Protein AF-A0A1I7YFV8-F1 (afdb_monomer)

Solvent-accessible surface area (backbone atoms only — not comparable to full-atom values): 10868 Å² total; per-residue (Å²): 108,71,61,32,74,76,66,73,55,54,97,61,72,88,63,82,57,65,67,58,45,50,52,50,67,62,47,36,78,40,77,68,45,30,48,67,67,47,58,95,53,57,71,41,56,59,54,43,49,50,58,58,71,70,54,54,98,88,52,82,76,66,57,69,59,47,52,51,36,52,56,46,33,32,61,77,70,69,54,72,88,66,78,46,76,71,54,49,53,51,52,54,50,52,52,51,56,52,51,54,51,52,49,54,53,52,53,51,51,55,49,54,57,54,56,62,61,57,54,63,62,52,54,63,51,56,66,56,65,76,73,74,82,77,89,82,88,86,84,87,88,87,82,88,77,90,89,79,86,86,80,91,81,92,81,89,81,83,86,88,80,89,82,84,82,87,131

Mean predicted aligned error: 16.97 Å

Organism: NCBI:txid37863

pLDDT: mean 74.41, std 25.73, range [24.92, 97.88]

Structure (mmCIF, N/CA/C/O backbone):
data_AF-A0A1I7YFV8-F1
#
_entry.id   AF-A0A1I7YFV8-F1
#
loop_
_atom_site.group_PDB
_atom_site.id
_atom_site.type_symbol
_atom_site.label_atom_id
_atom_site.label_alt_id
_atom_site.label_comp_id
_atom_site.label_asym_id
_atom_site.label_entity_id
_atom_site.label_seq_id
_atom_site.pdbx_PDB_ins_code
_atom_site.Cartn_x
_atom_site.Cartn_y
_atom_site.Cartn_z
_atom_site.occupancy
_atom_site.B_iso_or_equiv
_atom_site.auth_seq_id
_atom_site.auth_comp_id
_atom_site.auth_asym_id
_atom_site.auth_atom_id
_atom_site.pdbx_PDB_model_num
ATOM 1 N N . MET A 1 1 ? 0.049 3.116 -6.870 1.00 87.75 1 MET A N 1
ATOM 2 C CA . MET A 1 1 ? -1.096 3.409 -5.991 1.00 87.75 1 MET A CA 1
ATOM 3 C C . MET A 1 1 ? -1.128 2.472 -4.791 1.00 87.75 1 MET A C 1
ATOM 5 O O . MET A 1 1 ? -0.857 2.956 -3.710 1.00 87.75 1 MET A O 1
ATOM 9 N N . GLN A 1 2 ? -1.327 1.156 -4.949 1.00 94.12 2 GLN A N 1
ATOM 10 C CA . GLN A 1 2 ? -1.486 0.239 -3.802 1.00 94.12 2 GLN A CA 1
ATOM 11 C C . GLN A 1 2 ? -0.386 0.343 -2.726 1.00 94.12 2 GLN A C 1
ATOM 13 O O . GLN A 1 2 ? -0.684 0.438 -1.542 1.00 94.12 2 GLN A O 1
ATOM 18 N N . VAL A 1 3 ? 0.885 0.389 -3.138 1.00 94.81 3 VAL A N 1
ATOM 19 C CA . VAL A 1 3 ? 2.023 0.572 -2.216 1.00 94.81 3 VAL A CA 1
ATOM 20 C C . VAL A 1 3 ? 1.920 1.879 -1.425 1.00 94.81 3 VAL A C 1
ATOM 22 O O . VAL A 1 3 ? 2.228 1.906 -0.241 1.00 94.81 3 VAL A O 1
ATOM 25 N N . GLU A 1 4 ? 1.458 2.957 -2.057 1.00 95.25 4 GLU A N 1
ATOM 26 C CA . GLU A 1 4 ? 1.279 4.255 -1.404 1.00 95.25 4 GLU A CA 1
ATOM 27 C C . GLU A 1 4 ? 0.119 4.236 -0.409 1.00 95.25 4 GLU A C 1
ATOM 29 O O . GLU A 1 4 ? 0.247 4.821 0.655 1.00 95.25 4 GLU A O 1
ATOM 34 N N . CYS A 1 5 ? -0.968 3.517 -0.696 1.00 92.69 5 CYS A N 1
ATOM 35 C CA . CYS A 1 5 ? -2.062 3.338 0.261 1.00 92.69 5 CYS A CA 1
ATOM 36 C C . CYS A 1 5 ? -1.597 2.583 1.516 1.00 92.69 5 CYS A C 1
ATOM 38 O O . CYS A 1 5 ? -1.955 2.958 2.624 1.00 92.69 5 CYS A O 1
ATOM 40 N N . THR A 1 6 ? -0.769 1.544 1.359 1.00 92.69 6 THR A N 1
ATOM 41 C CA . THR A 1 6 ? -0.277 0.743 2.493 1.00 92.69 6 THR A CA 1
ATOM 42 C C . THR A 1 6 ? 0.848 1.437 3.272 1.00 92.69 6 THR A C 1
ATOM 44 O O . THR A 1 6 ? 0.893 1.353 4.494 1.00 92.69 6 THR A O 1
ATOM 47 N N . LYS A 1 7 ? 1.778 2.112 2.583 1.00 91.12 7 LYS A N 1
ATOM 48 C CA . LYS A 1 7 ? 2.991 2.703 3.183 1.00 91.12 7 LYS A CA 1
ATOM 49 C C . LYS A 1 7 ? 2.888 4.214 3.436 1.00 91.12 7 LYS A C 1
ATOM 51 O O . LYS A 1 7 ? 3.736 4.790 4.113 1.00 91.12 7 LYS A O 1
ATOM 56 N N . GLY A 1 8 ? 1.903 4.882 2.845 1.00 92.88 8 GLY A N 1
ATOM 57 C CA . GLY A 1 8 ? 1.684 6.330 2.918 1.00 92.88 8 GLY A CA 1
ATOM 58 C C . GLY A 1 8 ? 2.525 7.173 1.948 1.00 92.88 8 GLY A C 1
ATOM 59 O O . GLY A 1 8 ? 2.253 8.360 1.777 1.00 92.88 8 GLY A O 1
ATOM 60 N N . SER A 1 9 ? 3.554 6.610 1.303 1.00 92.88 9 SER A N 1
ATOM 61 C CA . SER A 1 9 ? 4.381 7.345 0.334 1.00 92.88 9 SER A CA 1
ATOM 62 C C . SER A 1 9 ? 5.135 6.433 -0.637 1.00 92.88 9 SER A C 1
ATOM 64 O O . SER A 1 9 ? 5.362 5.252 -0.367 1.00 92.88 9 SER A O 1
ATOM 66 N N . LEU A 1 10 ? 5.548 7.003 -1.774 1.00 93.56 10 LEU A N 1
ATOM 67 C CA . LEU A 1 10 ? 6.473 6.381 -2.724 1.00 93.56 10 LEU A CA 1
ATOM 68 C C . LEU A 1 10 ? 7.880 6.990 -2.601 1.00 93.56 10 LEU A C 1
ATOM 70 O O . LEU A 1 10 ? 7.994 8.175 -2.284 1.00 93.56 10 LEU A O 1
ATOM 74 N N . PRO A 1 11 ? 8.950 6.241 -2.941 1.00 92.00 11 PRO A N 1
ATOM 75 C CA . PRO A 1 11 ? 10.329 6.736 -2.848 1.00 92.00 11 PRO A CA 1
ATOM 76 C C . PRO A 1 11 ? 10.605 8.025 -3.639 1.00 92.00 11 PRO A C 1
ATOM 78 O O . PRO A 1 11 ? 11.451 8.819 -3.252 1.00 92.00 11 PRO A O 1
ATOM 81 N N . TRP A 1 12 ? 9.875 8.252 -4.732 1.00 94.31 12 TRP A N 1
ATOM 82 C CA . TRP A 1 12 ? 10.012 9.427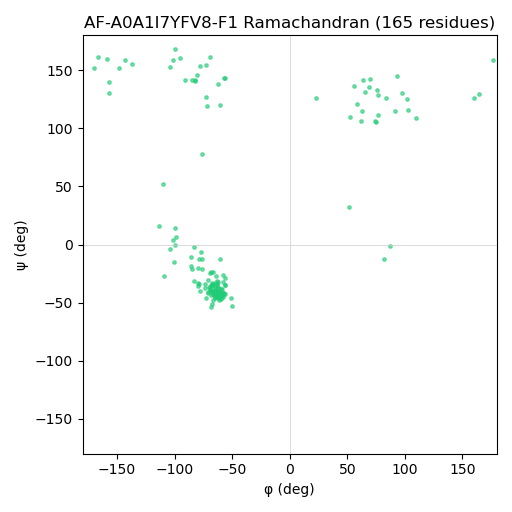 -5.599 1.00 94.31 12 TRP A CA 1
ATOM 83 C C . TRP A 1 12 ? 8.960 10.519 -5.334 1.00 94.31 12 TRP A C 1
ATOM 85 O O . TRP A 1 12 ? 8.799 11.413 -6.158 1.00 94.31 12 TRP A O 1
ATOM 95 N N . ARG A 1 13 ? 8.221 10.472 -4.212 1.00 93.44 13 ARG A N 1
ATOM 96 C CA . ARG A 1 13 ? 7.120 11.415 -3.915 1.00 93.44 13 ARG A CA 1
ATOM 97 C C . ARG A 1 13 ? 7.543 12.890 -3.940 1.00 93.44 13 ARG A C 1
ATOM 99 O O . ARG A 1 13 ? 6.755 13.732 -4.353 1.00 93.44 13 ARG A O 1
ATOM 106 N N . ASN A 1 14 ? 8.769 13.188 -3.513 1.00 93.00 14 ASN A N 1
ATOM 107 C CA . ASN A 1 14 ? 9.275 14.560 -3.382 1.00 93.00 14 ASN A CA 1
ATOM 108 C C . ASN A 1 14 ? 10.195 14.990 -4.538 1.00 93.00 14 ASN A C 1
ATOM 110 O O . ASN A 1 14 ? 10.755 16.085 -4.494 1.00 93.00 14 ASN A O 1
ATOM 114 N N . LEU A 1 15 ? 10.378 14.146 -5.557 1.00 93.44 15 LEU A N 1
ATOM 115 C CA . LEU A 1 15 ? 11.219 14.468 -6.707 1.00 93.44 15 LEU A C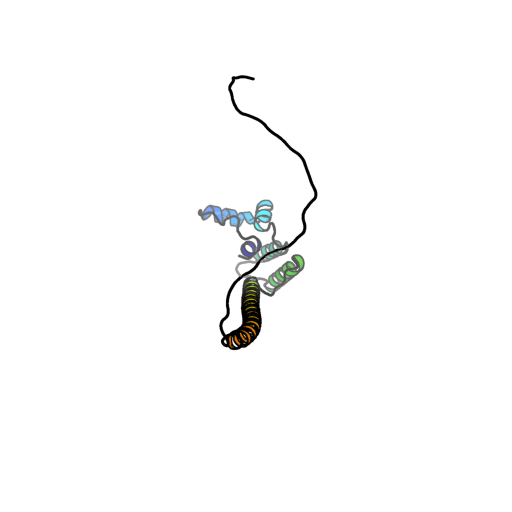A 1
ATOM 116 C C . LEU A 1 15 ? 10.433 15.258 -7.753 1.00 93.44 15 LEU A C 1
ATOM 118 O O . LEU A 1 15 ? 9.259 14.986 -8.001 1.00 93.44 15 LEU A O 1
ATOM 122 N N . LYS A 1 16 ? 11.101 16.234 -8.373 1.00 95.00 16 LYS A N 1
ATOM 123 C CA . LYS A 1 16 ? 10.544 17.054 -9.462 1.00 95.00 16 LYS A CA 1
ATOM 124 C C . LYS A 1 16 ? 11.169 16.740 -10.820 1.00 95.00 16 LYS A C 1
ATOM 126 O O . LYS A 1 16 ? 10.511 16.943 -11.835 1.00 95.00 16 LYS A O 1
ATOM 131 N N . ASP A 1 17 ? 12.410 16.251 -10.840 1.00 96.94 17 ASP A N 1
ATOM 132 C CA . ASP A 1 17 ? 13.092 15.858 -12.073 1.00 96.94 17 ASP A CA 1
ATOM 133 C C . ASP A 1 17 ? 12.497 14.558 -12.636 1.00 96.94 17 ASP A C 1
ATOM 135 O O . ASP A 1 17 ? 12.521 13.507 -11.991 1.00 96.94 17 ASP A O 1
ATOM 139 N N . MET A 1 18 ? 11.965 14.628 -13.857 1.00 95.88 18 MET A N 1
ATOM 140 C CA . MET A 1 18 ? 11.334 13.491 -14.527 1.00 95.88 18 MET A CA 1
ATOM 141 C C . MET A 1 18 ? 12.336 12.396 -14.886 1.00 95.88 18 MET A C 1
ATOM 143 O O . MET A 1 18 ? 11.990 11.213 -14.807 1.00 95.88 18 MET A O 1
ATOM 147 N N . ASP A 1 19 ? 13.575 12.761 -15.219 1.00 96.50 19 ASP A N 1
ATOM 148 C CA . ASP A 1 19 ? 14.596 11.784 -15.588 1.00 96.50 19 ASP A CA 1
ATOM 149 C C . ASP A 1 19 ? 15.039 10.976 -14.367 1.00 96.50 19 ASP A C 1
ATOM 151 O O . ASP A 1 19 ? 15.168 9.749 -14.431 1.00 96.50 19 ASP A O 1
ATOM 155 N N . GLU A 1 20 ? 15.211 11.636 -13.221 1.00 95.44 20 GLU A N 1
ATOM 156 C CA . GLU A 1 20 ? 15.487 10.966 -11.952 1.00 95.44 20 GLU A CA 1
ATOM 157 C C . GLU A 1 20 ? 14.346 10.041 -11.521 1.00 95.44 20 GLU A C 1
ATOM 159 O O . GLU A 1 20 ? 14.591 8.875 -11.192 1.00 95.44 20 GLU A O 1
ATOM 164 N N . ILE A 1 21 ? 13.095 10.503 -11.612 1.00 95.94 21 ILE A N 1
ATOM 165 C CA . ILE A 1 21 ? 11.917 9.671 -11.330 1.00 95.94 21 ILE A CA 1
ATOM 166 C C . ILE A 1 21 ? 11.904 8.438 -12.244 1.00 95.94 21 ILE A C 1
ATOM 168 O O . ILE A 1 21 ? 11.644 7.323 -11.781 1.00 95.94 21 ILE A O 1
ATOM 172 N N . GLY A 1 22 ? 12.206 8.611 -13.534 1.00 95.62 22 GLY A N 1
ATOM 173 C CA . GLY A 1 22 ? 12.305 7.522 -14.504 1.00 95.62 22 GLY A CA 1
ATOM 174 C C . GLY A 1 22 ? 13.375 6.494 -14.127 1.00 95.62 22 GLY A C 1
ATOM 175 O O . GLY A 1 22 ? 13.097 5.289 -14.107 1.00 95.62 22 GLY A O 1
ATOM 176 N N . ARG A 1 23 ? 14.576 6.955 -13.751 1.00 94.88 23 ARG A N 1
ATOM 177 C CA . ARG A 1 23 ? 15.668 6.089 -13.273 1.00 94.88 23 ARG A CA 1
ATOM 178 C C . ARG A 1 23 ? 15.270 5.321 -12.014 1.00 94.88 23 ARG A C 1
ATOM 180 O O . ARG A 1 23 ? 15.457 4.106 -11.963 1.00 94.88 23 ARG A O 1
ATOM 187 N N . MET A 1 24 ? 14.662 5.983 -11.029 1.00 94.19 24 MET A N 1
ATOM 188 C CA . MET A 1 24 ? 14.207 5.324 -9.800 1.00 94.19 24 MET A CA 1
ATOM 189 C C . MET A 1 24 ? 13.127 4.270 -10.064 1.00 94.19 24 MET A C 1
ATOM 191 O O . MET A 1 24 ? 13.208 3.162 -9.535 1.00 94.19 24 MET A O 1
ATOM 195 N N . LYS A 1 25 ? 12.143 4.575 -10.919 1.00 94.38 25 LYS A N 1
ATOM 196 C CA . LYS A 1 25 ? 11.088 3.626 -11.313 1.00 94.38 25 LYS A CA 1
ATOM 197 C C . LYS A 1 25 ? 11.632 2.412 -12.066 1.00 94.38 25 LYS A C 1
ATOM 199 O O . LYS A 1 25 ? 11.057 1.332 -11.967 1.00 94.38 25 LYS A O 1
ATOM 204 N N . ARG A 1 26 ? 12.722 2.563 -12.822 1.00 92.88 26 ARG A N 1
ATOM 205 C CA . ARG A 1 26 ? 13.401 1.428 -13.465 1.00 92.88 26 ARG A CA 1
ATOM 206 C C . ARG A 1 26 ? 14.155 0.589 -12.433 1.00 92.88 26 ARG A C 1
ATOM 208 O O . ARG A 1 26 ? 14.009 -0.630 -12.406 1.00 92.88 26 ARG A O 1
ATOM 215 N N . ASN A 1 27 ? 14.898 1.251 -11.552 1.00 92.38 27 ASN A N 1
ATOM 216 C CA . ASN A 1 27 ? 15.775 0.602 -10.581 1.00 92.38 27 ASN A CA 1
ATOM 217 C C . ASN A 1 27 ? 15.030 -0.023 -9.395 1.00 92.38 27 ASN A C 1
ATOM 219 O O . ASN A 1 27 ? 15.626 -0.819 -8.675 1.00 92.38 27 ASN A O 1
ATOM 223 N N . CYS A 1 28 ? 13.741 0.276 -9.196 1.00 92.38 28 CYS A N 1
ATOM 224 C CA . CYS A 1 28 ? 12.948 -0.268 -8.087 1.00 92.38 28 CYS A CA 1
ATOM 225 C C . CYS A 1 28 ? 12.822 -1.804 -8.086 1.00 92.38 28 CYS A C 1
ATOM 227 O O . CYS A 1 28 ? 12.407 -2.374 -7.084 1.00 92.38 28 CYS A O 1
ATOM 229 N N . ARG A 1 29 ? 13.197 -2.470 -9.187 1.00 90.12 29 ARG A N 1
ATOM 230 C CA . ARG A 1 29 ? 13.201 -3.935 -9.332 1.00 90.12 29 ARG A CA 1
ATOM 231 C C . ARG A 1 29 ? 14.480 -4.602 -8.818 1.00 90.12 29 ARG A C 1
ATOM 233 O O . ARG A 1 29 ? 14.515 -5.822 -8.689 1.00 90.12 29 ARG A O 1
ATOM 240 N N . SER A 1 30 ? 15.517 -3.824 -8.518 1.00 90.50 30 SER A N 1
ATOM 241 C CA . SER A 1 30 ? 16.774 -4.318 -7.945 1.00 90.50 30 SER A CA 1
ATOM 242 C C . SER A 1 30 ? 16.624 -4.594 -6.444 1.00 90.50 30 SER A C 1
ATOM 244 O O . SER A 1 30 ? 15.813 -3.950 -5.789 1.00 90.50 30 SER A O 1
ATOM 246 N N . ASP A 1 31 ? 17.423 -5.504 -5.874 1.00 88.25 31 ASP A N 1
ATOM 247 C CA . ASP A 1 31 ? 17.227 -6.024 -4.503 1.00 88.25 31 ASP A CA 1
ATOM 248 C C . ASP A 1 31 ? 17.033 -4.932 -3.426 1.00 88.25 31 ASP A C 1
ATOM 250 O O . ASP A 1 31 ? 16.036 -4.926 -2.702 1.00 88.25 31 ASP A O 1
ATOM 254 N N . ILE A 1 32 ? 17.943 -3.9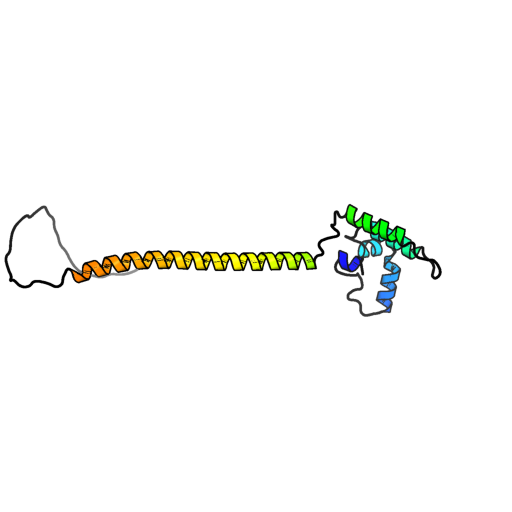55 -3.349 1.00 89.94 32 ILE A N 1
ATOM 255 C CA . ILE A 1 32 ? 17.862 -2.879 -2.345 1.00 89.94 32 ILE A CA 1
ATOM 256 C C . ILE A 1 32 ? 16.666 -1.936 -2.611 1.00 89.94 32 ILE A C 1
ATOM 258 O O . ILE A 1 32 ? 15.838 -1.769 -1.711 1.00 89.94 32 ILE A O 1
ATOM 262 N N . PRO A 1 33 ? 16.501 -1.343 -3.812 1.00 91.50 33 PRO A N 1
ATOM 263 C CA . PRO A 1 33 ? 15.331 -0.517 -4.126 1.00 91.50 33 PRO A CA 1
ATOM 264 C C . PRO A 1 33 ? 13.982 -1.233 -3.982 1.00 91.50 33 PRO A C 1
ATOM 266 O O . PRO A 1 33 ? 12.994 -0.606 -3.598 1.00 91.50 33 PRO A O 1
ATOM 269 N N . LEU A 1 34 ? 13.932 -2.541 -4.239 1.00 92.88 34 LEU A N 1
ATOM 270 C CA . LEU A 1 34 ? 12.723 -3.347 -4.092 1.00 92.88 34 LEU A CA 1
ATOM 271 C C . LEU A 1 34 ? 12.282 -3.402 -2.630 1.00 92.88 34 LEU A C 1
ATOM 273 O O . LEU A 1 34 ? 11.109 -3.183 -2.321 1.00 92.88 34 LEU A O 1
ATOM 277 N N . LYS A 1 35 ? 13.236 -3.624 -1.720 1.00 91.44 35 LYS A N 1
ATOM 278 C CA . LYS A 1 35 ? 13.005 -3.571 -0.270 1.00 91.44 35 LYS A CA 1
ATOM 279 C C . LYS A 1 35 ? 12.595 -2.173 0.188 1.00 91.44 35 LYS A C 1
ATOM 281 O O . LYS A 1 35 ? 11.760 -2.048 1.077 1.00 91.44 35 LYS A O 1
ATOM 286 N N . GLN A 1 36 ? 13.127 -1.115 -0.424 1.00 91.38 36 GLN A N 1
ATOM 287 C CA . GLN A 1 36 ? 12.697 0.254 -0.116 1.00 91.38 36 GLN A CA 1
ATOM 288 C C . GLN A 1 36 ? 11.248 0.507 -0.550 1.00 91.38 36 GLN A C 1
ATOM 290 O O . GLN A 1 36 ? 10.470 1.078 0.221 1.00 91.38 36 GLN A O 1
ATOM 295 N N . LEU A 1 37 ? 10.863 0.038 -1.742 1.00 94.31 37 LEU A N 1
ATOM 296 C CA . LEU A 1 37 ? 9.514 0.202 -2.279 1.00 94.31 37 LEU A CA 1
ATOM 297 C C . LEU A 1 37 ? 8.478 -0.603 -1.481 1.00 94.31 37 LEU A C 1
ATOM 299 O O . LEU A 1 37 ? 7.489 -0.033 -1.031 1.00 94.31 37 LEU A O 1
ATOM 303 N N . PHE A 1 38 ? 8.723 -1.897 -1.259 1.00 94.69 38 PHE A N 1
ATOM 304 C CA . PHE A 1 38 ? 7.772 -2.813 -0.613 1.00 94.69 38 PHE A CA 1
ATOM 305 C C . PHE A 1 38 ? 8.035 -3.056 0.879 1.00 94.69 38 PHE A C 1
ATOM 307 O O . PHE A 1 38 ? 7.378 -3.892 1.493 1.00 94.69 38 PHE A O 1
ATOM 314 N N . GLY A 1 39 ? 8.982 -2.350 1.497 1.00 91.88 39 GLY A N 1
ATOM 315 C CA . GLY A 1 39 ? 9.247 -2.485 2.930 1.00 91.88 39 GLY A CA 1
ATOM 316 C C . GLY A 1 39 ? 8.011 -2.111 3.749 1.00 91.88 39 GLY A C 1
ATOM 317 O O . GLY A 1 39 ? 7.538 -0.978 3.631 1.00 91.88 39 GLY A O 1
ATOM 318 N N . GLY A 1 40 ? 7.512 -3.062 4.546 1.00 89.94 40 GLY A N 1
ATOM 319 C CA . GLY A 1 40 ? 6.263 -2.951 5.312 1.00 89.94 40 GLY A CA 1
ATOM 320 C C . GLY A 1 40 ? 4.997 -3.366 4.548 1.00 89.94 40 GLY A C 1
ATOM 321 O O . GLY A 1 40 ? 3.915 -3.333 5.117 1.00 89.94 40 GLY A O 1
ATOM 322 N N . CYS A 1 41 ? 5.110 -3.758 3.276 1.00 94.81 41 CYS A N 1
ATOM 323 C CA . CYS A 1 41 ? 3.992 -4.264 2.477 1.00 94.81 41 CYS A CA 1
ATOM 324 C C . CYS A 1 41 ? 3.923 -5.806 2.505 1.00 94.81 41 CYS A C 1
ATOM 326 O O . CYS A 1 41 ? 4.935 -6.462 2.773 1.00 94.81 41 CYS A O 1
ATOM 328 N N . PRO A 1 42 ? 2.764 -6.403 2.166 1.00 95.56 42 PRO A N 1
ATOM 329 C CA . PRO A 1 42 ? 2.632 -7.847 1.974 1.00 95.56 42 PRO A CA 1
ATOM 330 C C . PRO A 1 42 ? 3.602 -8.386 0.918 1.00 95.56 42 PRO A C 1
ATOM 332 O O . PRO A 1 42 ? 3.844 -7.741 -0.107 1.00 95.56 42 PRO A O 1
ATOM 335 N N . ARG A 1 43 ? 4.139 -9.592 1.141 1.00 94.81 43 ARG A N 1
ATOM 336 C CA . ARG A 1 43 ? 5.107 -10.231 0.228 1.00 94.81 43 ARG A CA 1
ATOM 337 C C . ARG A 1 43 ? 4.485 -10.487 -1.145 1.00 94.81 43 ARG A C 1
ATOM 339 O O . ARG A 1 43 ? 5.167 -10.367 -2.159 1.00 94.81 43 ARG A O 1
ATOM 346 N N . GLU A 1 44 ? 3.184 -10.750 -1.168 1.00 96.88 44 GLU A N 1
ATOM 347 C CA . GLU A 1 44 ? 2.367 -10.995 -2.351 1.00 96.88 44 GLU A CA 1
ATOM 348 C C . GLU A 1 44 ? 2.407 -9.818 -3.337 1.00 96.88 44 GLU A C 1
ATOM 350 O O . GLU A 1 44 ? 2.265 -10.027 -4.539 1.00 96.88 44 GLU A O 1
ATOM 355 N N . TYR A 1 45 ? 2.668 -8.586 -2.880 1.00 96.25 45 TYR A N 1
ATOM 356 C CA . TYR A 1 45 ? 2.835 -7.442 -3.786 1.00 96.25 45 TYR A CA 1
ATOM 357 C C . TYR A 1 45 ? 4.046 -7.609 -4.714 1.00 96.25 45 TYR A C 1
ATOM 359 O O . TYR A 1 45 ? 3.995 -7.188 -5.871 1.00 96.25 45 TYR A O 1
ATOM 367 N N . ILE A 1 46 ? 5.117 -8.254 -4.241 1.00 95.38 46 ILE A N 1
ATOM 368 C CA . ILE A 1 46 ? 6.292 -8.562 -5.067 1.00 95.38 46 ILE A CA 1
ATOM 369 C C . ILE A 1 46 ? 5.912 -9.585 -6.141 1.00 95.38 46 ILE A C 1
ATOM 371 O O . ILE A 1 46 ? 6.328 -9.461 -7.292 1.00 95.38 46 ILE A O 1
ATOM 375 N N . ASP A 1 47 ? 5.089 -10.572 -5.790 1.00 95.94 47 ASP A N 1
ATOM 376 C CA . ASP A 1 47 ? 4.621 -11.574 -6.746 1.00 95.94 47 ASP A CA 1
ATOM 377 C C . ASP A 1 47 ? 3.660 -10.971 -7.775 1.00 95.94 47 ASP A C 1
ATOM 379 O O . ASP A 1 47 ? 3.762 -11.292 -8.957 1.00 95.94 47 ASP A O 1
ATOM 383 N N . ILE A 1 48 ? 2.799 -10.029 -7.375 1.00 96.62 48 ILE A N 1
ATOM 384 C CA . ILE A 1 48 ? 1.974 -9.249 -8.310 1.00 96.62 48 ILE A CA 1
ATOM 385 C C . ILE A 1 48 ? 2.865 -8.456 -9.273 1.00 96.62 48 ILE A C 1
ATOM 387 O O . ILE A 1 48 ? 2.620 -8.471 -10.477 1.00 96.62 48 ILE A O 1
ATOM 391 N N . MET A 1 49 ? 3.926 -7.808 -8.779 1.00 95.12 49 MET A N 1
ATOM 392 C CA . MET A 1 49 ? 4.870 -7.086 -9.637 1.00 95.12 49 MET A CA 1
ATOM 393 C C . MET A 1 49 ? 5.514 -8.015 -10.674 1.00 95.12 49 MET A C 1
ATOM 395 O O . MET A 1 49 ? 5.602 -7.649 -11.840 1.00 95.12 49 MET A O 1
ATOM 399 N N . ARG A 1 50 ? 5.892 -9.237 -10.281 1.00 94.12 50 ARG A N 1
ATOM 400 C CA . ARG A 1 50 ? 6.436 -10.249 -11.205 1.00 94.12 50 ARG A CA 1
ATOM 401 C C . ARG A 1 50 ? 5.423 -10.697 -12.256 1.00 94.12 50 ARG A C 1
ATOM 403 O O . ARG A 1 50 ? 5.804 -10.902 -13.401 1.00 94.12 50 ARG A O 1
ATOM 410 N N . VAL A 1 51 ? 4.148 -10.840 -11.883 1.00 95.25 51 VAL A N 1
ATOM 411 C CA . VAL A 1 51 ? 3.068 -11.151 -12.836 1.00 95.25 51 VAL A CA 1
ATOM 412 C C . VAL A 1 51 ? 2.924 -10.030 -13.866 1.00 95.25 51 VAL A C 1
ATOM 414 O O . VAL A 1 51 ? 2.803 -10.315 -15.053 1.00 95.25 51 VAL A O 1
ATOM 417 N N . ILE A 1 52 ? 2.976 -8.771 -13.426 1.00 94.56 52 ILE A N 1
ATOM 418 C CA . ILE A 1 52 ? 2.889 -7.603 -14.313 1.00 94.56 52 ILE A CA 1
ATOM 419 C C . ILE A 1 52 ? 4.117 -7.520 -15.230 1.00 94.56 52 ILE A C 1
ATOM 421 O O . ILE A 1 52 ? 3.964 -7.358 -16.436 1.00 94.56 52 ILE A O 1
ATOM 425 N N . ASP A 1 53 ? 5.325 -7.668 -14.679 1.00 92.62 53 ASP A N 1
ATOM 426 C CA . ASP A 1 53 ? 6.582 -7.584 -15.436 1.00 92.62 53 ASP A CA 1
ATOM 427 C C . ASP A 1 53 ? 6.751 -8.731 -16.451 1.00 92.62 53 ASP A C 1
ATOM 429 O O . ASP A 1 53 ? 7.493 -8.588 -17.420 1.00 92.62 53 ASP A O 1
ATOM 433 N N . GLY A 1 54 ? 6.079 -9.868 -16.240 1.00 92.81 54 GLY A N 1
ATOM 434 C CA . GLY A 1 54 ? 6.079 -10.998 -17.171 1.00 92.81 54 GLY A CA 1
ATOM 435 C C . GLY A 1 54 ? 5.154 -10.830 -18.382 1.00 92.81 54 GLY A C 1
ATOM 436 O O . GLY A 1 54 ? 5.246 -11.625 -19.316 1.00 92.81 54 GLY A O 1
ATOM 437 N N . GLY A 1 55 ? 4.263 -9.834 -18.377 1.00 93.94 55 GLY A N 1
ATOM 438 C CA . GLY A 1 55 ? 3.335 -9.572 -19.476 1.00 93.94 55 GLY A CA 1
ATOM 439 C C . GLY A 1 55 ? 3.983 -8.803 -20.628 1.00 93.94 55 GLY A C 1
ATOM 440 O O . GLY A 1 55 ? 4.824 -7.928 -20.422 1.00 93.94 55 GLY A O 1
ATOM 441 N N . ARG A 1 56 ? 3.568 -9.098 -21.863 1.00 95.25 56 ARG A N 1
ATOM 442 C CA . ARG A 1 56 ? 3.934 -8.312 -23.053 1.00 95.25 56 ARG A CA 1
ATOM 443 C C . ARG A 1 56 ? 2.800 -7.370 -23.442 1.00 95.25 56 ARG A C 1
ATOM 445 O O . ARG A 1 56 ? 1.673 -7.505 -22.986 1.00 95.25 56 ARG A O 1
ATOM 452 N N . PHE A 1 57 ? 3.094 -6.435 -24.342 1.00 94.50 57 PHE A N 1
ATOM 453 C CA . PHE A 1 57 ? 2.149 -5.396 -24.765 1.00 94.50 57 PHE A CA 1
ATOM 454 C C . PHE A 1 57 ? 0.812 -5.932 -25.313 1.00 94.50 57 PHE A C 1
ATOM 456 O O . PHE A 1 57 ? -0.222 -5.316 -25.089 1.00 94.50 57 PHE A O 1
ATOM 463 N N . PHE A 1 58 ? 0.832 -7.070 -26.012 1.00 96.12 58 PHE A N 1
ATOM 464 C CA . PHE A 1 58 ? -0.364 -7.687 -26.598 1.00 96.12 58 PHE A CA 1
ATOM 465 C C . PHE A 1 58 ? -0.939 -8.837 -25.758 1.00 96.12 58 PHE A C 1
ATOM 467 O O . PHE A 1 58 ? -1.923 -9.446 -26.172 1.00 96.12 58 PHE A O 1
ATOM 474 N N . ASP A 1 59 ? -0.322 -9.168 -24.620 1.00 95.75 59 ASP A N 1
ATOM 475 C CA . ASP A 1 59 ? -0.810 -10.248 -23.767 1.00 95.75 59 ASP A CA 1
ATOM 476 C C . ASP A 1 59 ? -1.943 -9.736 -22.870 1.00 95.75 59 ASP A C 1
ATOM 478 O O . ASP A 1 59 ? -1.876 -8.636 -22.316 1.00 95.75 59 ASP A O 1
ATOM 482 N N . GLU A 1 60 ? -2.970 -10.561 -22.677 1.00 95.25 60 GLU A N 1
ATOM 483 C CA . GLU A 1 60 ? -3.999 -10.287 -21.680 1.00 95.25 60 GLU A CA 1
ATOM 484 C C . GLU A 1 60 ? -3.430 -10.510 -20.264 1.00 95.25 60 GLU A C 1
ATOM 486 O O . GLU A 1 60 ? -2.891 -11.589 -19.978 1.00 95.25 60 GLU A O 1
ATOM 491 N N . PRO A 1 61 ? -3.531 -9.529 -19.346 1.00 95.06 61 PRO A N 1
ATOM 492 C CA . PRO A 1 61 ? -3.059 -9.709 -17.980 1.00 95.06 61 PRO A CA 1
ATOM 493 C C . PRO A 1 61 ? -3.826 -10.819 -17.257 1.00 95.06 61 PRO A C 1
ATOM 495 O O . PRO A 1 61 ? -5.052 -10.888 -17.298 1.00 95.06 61 PRO A O 1
ATOM 498 N N . ASN A 1 62 ? -3.120 -11.659 -16.497 1.00 95.19 62 ASN A N 1
ATOM 499 C CA . ASN A 1 62 ? -3.765 -12.684 -15.679 1.00 95.19 62 ASN A CA 1
ATOM 500 C C . ASN A 1 62 ? -4.400 -12.069 -14.415 1.00 95.19 62 ASN A C 1
ATOM 502 O O . ASN A 1 62 ? -3.856 -12.152 -13.309 1.00 95.19 62 ASN A O 1
ATOM 506 N N . TYR A 1 63 ? -5.570 -11.447 -14.576 1.00 96.50 63 TYR A N 1
ATOM 507 C CA . TYR A 1 63 ? -6.298 -10.787 -13.491 1.00 96.50 63 TYR A CA 1
ATOM 508 C C . TYR A 1 63 ? -6.666 -11.753 -12.360 1.00 96.50 63 TYR A C 1
ATOM 510 O O . TYR A 1 63 ? -6.539 -11.405 -11.188 1.00 96.50 63 TYR A O 1
ATOM 518 N N . GLN A 1 64 ? -7.045 -12.994 -12.688 1.00 97.44 64 GLN A N 1
ATOM 519 C CA . GLN A 1 64 ? -7.380 -14.026 -11.696 1.00 97.44 64 GLN A CA 1
ATOM 520 C C . GLN A 1 64 ? -6.219 -14.299 -10.735 1.00 97.44 64 GLN A C 1
ATOM 522 O O . GLN A 1 64 ? -6.408 -14.397 -9.516 1.00 97.44 64 GLN A O 1
ATOM 527 N N . ARG A 1 65 ? -4.991 -14.355 -11.262 1.00 96.88 65 ARG A N 1
ATOM 528 C CA . ARG A 1 65 ? -3.792 -14.511 -10.439 1.00 96.88 65 ARG A CA 1
ATOM 529 C C . ARG A 1 65 ? -3.587 -13.314 -9.515 1.00 96.88 65 ARG A C 1
ATOM 531 O O . ARG A 1 65 ? -3.308 -13.515 -8.335 1.00 96.88 65 ARG A O 1
ATOM 538 N N . ILE A 1 66 ? -3.757 -12.096 -10.027 1.00 97.31 66 ILE A N 1
ATOM 539 C CA . ILE A 1 66 ? -3.609 -10.862 -9.241 1.00 97.31 66 ILE A CA 1
ATOM 540 C C . ILE A 1 66 ? -4.646 -10.820 -8.109 1.00 97.31 66 ILE A C 1
ATOM 542 O O . ILE A 1 66 ? -4.276 -10.586 -6.960 1.00 97.31 66 ILE A O 1
ATOM 546 N N . TYR A 1 67 ? -5.916 -11.136 -8.384 1.00 96.81 67 TYR A N 1
ATOM 547 C CA . TYR A 1 67 ? -6.961 -11.202 -7.355 1.00 96.81 67 TYR A CA 1
ATOM 548 C C . TYR A 1 67 ? -6.655 -12.234 -6.270 1.00 96.81 67 TYR A C 1
ATOM 550 O O . TYR A 1 67 ? -6.850 -11.967 -5.085 1.00 96.81 67 TYR A O 1
ATOM 558 N N . THR A 1 68 ? -6.143 -13.402 -6.660 1.00 97.88 68 THR A N 1
ATOM 559 C CA . THR A 1 68 ? -5.758 -14.450 -5.706 1.00 97.88 68 THR A CA 1
ATOM 560 C C . THR A 1 68 ? -4.652 -13.963 -4.771 1.00 97.88 68 THR A C 1
ATOM 562 O O . THR A 1 68 ? -4.765 -14.129 -3.558 1.00 97.88 68 THR A O 1
ATOM 565 N N . LEU A 1 69 ? -3.623 -13.308 -5.318 1.00 97.88 69 LEU A N 1
ATOM 566 C CA . LEU A 1 69 ? -2.518 -12.741 -4.541 1.00 97.88 69 LEU A CA 1
ATOM 567 C C . LEU A 1 69 ? -2.990 -11.620 -3.602 1.00 97.88 69 LEU A C 1
ATOM 569 O O . LEU A 1 69 ? -2.570 -11.570 -2.451 1.00 97.88 69 LEU A O 1
ATOM 573 N N . LEU A 1 70 ? -3.913 -10.759 -4.044 1.00 96.31 70 LEU A N 1
ATOM 574 C CA . LEU A 1 70 ? -4.502 -9.720 -3.190 1.00 96.31 70 LEU A CA 1
ATOM 575 C C . LEU A 1 70 ? -5.320 -10.315 -2.034 1.00 96.31 70 LEU A C 1
ATOM 577 O O . LEU A 1 70 ? -5.192 -9.872 -0.894 1.00 96.31 70 LEU A O 1
ATOM 581 N N . ARG A 1 71 ? -6.112 -11.367 -2.286 1.00 96.25 71 ARG A N 1
ATOM 582 C CA . ARG A 1 71 ? -6.834 -12.081 -1.217 1.00 96.25 71 ARG A CA 1
ATOM 583 C C . ARG A 1 71 ? -5.885 -12.782 -0.245 1.00 96.25 71 ARG A C 1
ATOM 585 O O . ARG A 1 71 ? -6.181 -12.853 0.944 1.00 96.25 71 ARG A O 1
ATOM 592 N N . GLN A 1 72 ? -4.764 -13.312 -0.732 1.00 97.06 72 GLN A N 1
ATOM 593 C CA . GLN A 1 72 ? -3.719 -13.874 0.126 1.00 97.06 72 GLN A CA 1
ATOM 594 C C . GLN A 1 72 ? -3.081 -12.790 0.997 1.00 97.06 72 GLN A C 1
ATOM 596 O O . GLN A 1 72 ? -2.997 -12.985 2.203 1.00 97.06 72 GLN A O 1
ATOM 601 N N . ALA A 1 73 ? -2.765 -11.623 0.432 1.00 96.38 73 ALA A N 1
ATOM 602 C CA . ALA A 1 73 ? -2.233 -10.488 1.183 1.00 96.38 73 ALA A CA 1
ATOM 603 C C . ALA A 1 73 ? -3.151 -10.065 2.346 1.00 96.38 73 ALA A C 1
ATOM 605 O O . ALA A 1 73 ? -2.664 -9.842 3.454 1.00 96.38 73 ALA A O 1
ATOM 606 N N . LEU A 1 74 ? -4.473 -10.017 2.120 1.00 95.31 74 LEU A N 1
ATOM 607 C CA . LEU A 1 74 ? -5.454 -9.742 3.180 1.00 95.31 74 LEU A CA 1
ATOM 608 C C . LEU A 1 74 ? -5.383 -10.780 4.306 1.00 95.31 74 LEU A C 1
ATOM 610 O O . LEU A 1 74 ? -5.349 -10.415 5.478 1.00 95.31 74 LEU A O 1
ATOM 614 N N . LYS A 1 75 ? -5.304 -12.070 3.957 1.00 95.38 75 LYS A N 1
ATOM 615 C CA . LYS A 1 75 ? -5.187 -13.161 4.938 1.00 95.38 75 LYS A CA 1
ATOM 616 C C . LYS A 1 75 ? -3.875 -13.089 5.719 1.00 95.38 75 LYS A C 1
ATOM 618 O O . LYS A 1 75 ? -3.901 -13.209 6.939 1.00 95.38 75 LYS A O 1
ATOM 623 N N . THR A 1 76 ? -2.754 -12.869 5.033 1.00 94.00 76 THR A N 1
ATOM 624 C CA . THR A 1 76 ? -1.414 -12.781 5.634 1.00 94.00 76 THR A CA 1
ATOM 625 C C . THR A 1 76 ? -1.313 -11.605 6.606 1.00 94.00 76 THR A C 1
ATOM 627 O O . THR A 1 76 ? -0.742 -11.750 7.681 1.00 94.00 76 THR A O 1
ATOM 630 N N . MET A 1 77 ? -1.906 -10.459 6.261 1.00 93.38 77 MET A N 1
ATOM 631 C CA . MET A 1 77 ? -1.953 -9.277 7.132 1.00 93.38 77 MET A CA 1
ATOM 632 C C . MET A 1 77 ? -3.086 -9.310 8.160 1.00 93.38 77 MET A C 1
ATOM 634 O O . MET A 1 77 ? -3.210 -8.374 8.944 1.00 93.38 77 MET A O 1
ATOM 638 N N . GLN A 1 78 ? -3.930 -10.348 8.142 1.00 93.88 78 GLN A N 1
ATOM 639 C CA . GLN A 1 78 ? -5.144 -10.440 8.960 1.00 93.88 78 GLN A CA 1
ATOM 640 C C . GLN A 1 78 ? -6.043 -9.195 8.827 1.00 93.88 78 GLN A C 1
ATOM 642 O O . GLN A 1 78 ? -6.725 -8.792 9.768 1.00 93.88 78 GLN A O 1
ATOM 647 N N . ALA A 1 79 ? -6.036 -8.583 7.642 1.00 91.00 79 ALA A N 1
ATOM 648 C CA . ALA A 1 79 ? -6.812 -7.395 7.339 1.00 91.00 79 ALA A CA 1
ATOM 649 C C . ALA A 1 79 ? -8.254 -7.780 6.987 1.00 91.00 79 ALA A C 1
ATOM 651 O O . ALA A 1 79 ? -8.504 -8.775 6.301 1.00 91.00 79 ALA A O 1
ATOM 652 N N . GLN A 1 80 ? -9.203 -6.969 7.445 1.00 90.56 80 GLN A N 1
ATOM 653 C CA . GLN A 1 80 ? -10.609 -7.099 7.080 1.00 90.56 80 GLN A CA 1
ATOM 654 C C . GLN A 1 80 ? -10.911 -6.246 5.850 1.00 90.56 80 GLN A C 1
ATOM 656 O O . GLN A 1 80 ? -10.388 -5.145 5.711 1.00 90.56 80 GLN A O 1
ATOM 661 N N . GLU A 1 81 ? -11.753 -6.764 4.958 1.00 89.56 81 GLU A N 1
ATOM 662 C CA . GLU A 1 81 ? -12.180 -6.041 3.753 1.00 89.56 81 GLU A CA 1
ATOM 663 C C . GLU A 1 81 ? -13.176 -4.922 4.083 1.00 89.56 81 GLU A C 1
ATOM 665 O O . GLU A 1 81 ? -13.141 -3.863 3.468 1.00 89.56 81 GLU A O 1
ATOM 670 N N . PHE A 1 82 ? -14.016 -5.153 5.093 1.00 91.19 82 PHE A N 1
ATOM 671 C CA . PHE A 1 82 ? -15.038 -4.227 5.564 1.00 91.19 82 PHE A CA 1
ATOM 672 C C . PHE A 1 82 ? -15.053 -4.191 7.097 1.00 91.19 82 PHE A C 1
ATOM 674 O O . PHE A 1 82 ? -14.700 -5.195 7.729 1.00 91.19 82 PHE A O 1
ATOM 681 N N . PRO A 1 83 ? -15.520 -3.094 7.712 1.00 93.38 83 PRO A N 1
ATOM 682 C CA . PRO A 1 83 ? -15.846 -1.804 7.089 1.00 93.38 83 PRO A CA 1
ATOM 683 C C . PRO A 1 83 ? -14.590 -1.026 6.670 1.00 93.38 83 PRO A C 1
ATOM 685 O O . PRO A 1 83 ? -13.519 -1.209 7.263 1.00 93.38 83 PRO A O 1
ATOM 688 N N . TYR A 1 84 ? -14.738 -0.153 5.671 1.00 91.69 84 TYR A N 1
ATOM 689 C CA . TYR A 1 84 ? -13.670 0.741 5.222 1.00 91.69 84 TYR A CA 1
ATOM 690 C C . TYR A 1 84 ? -13.354 1.821 6.263 1.00 91.69 84 TYR A C 1
ATOM 692 O O . TYR A 1 84 ? -14.163 2.131 7.140 1.00 91.69 84 TYR A O 1
ATOM 700 N N . ASP A 1 85 ? -12.180 2.442 6.141 1.00 90.44 85 ASP A N 1
ATOM 701 C CA . ASP A 1 85 ? -11.700 3.438 7.108 1.00 90.44 85 ASP A CA 1
ATOM 702 C C . ASP A 1 85 ? -12.675 4.614 7.279 1.00 90.44 85 ASP A C 1
ATOM 704 O O . ASP A 1 85 ? -12.955 5.031 8.402 1.00 90.44 85 ASP A O 1
ATOM 708 N N . TRP A 1 86 ? -13.257 5.110 6.182 1.00 92.56 86 TRP A N 1
ATOM 709 C CA . TRP A 1 86 ? -14.224 6.212 6.236 1.00 92.56 86 TRP A CA 1
ATOM 710 C C . TRP A 1 86 ? -15.574 5.802 6.839 1.00 92.56 86 TRP A C 1
ATOM 712 O O . TRP A 1 86 ? -16.218 6.619 7.492 1.00 92.56 86 TRP A O 1
ATOM 722 N N . GLU A 1 87 ? -15.991 4.545 6.671 1.00 92.75 87 GLU A N 1
ATOM 723 C CA . GLU A 1 87 ? -17.230 4.023 7.263 1.00 92.75 87 GLU A CA 1
ATOM 724 C C . GLU A 1 87 ? -17.089 3.907 8.783 1.00 92.75 87 GLU A C 1
ATOM 726 O O . GLU A 1 87 ? -17.998 4.281 9.524 1.00 92.75 87 GLU A O 1
ATOM 731 N N . ARG A 1 88 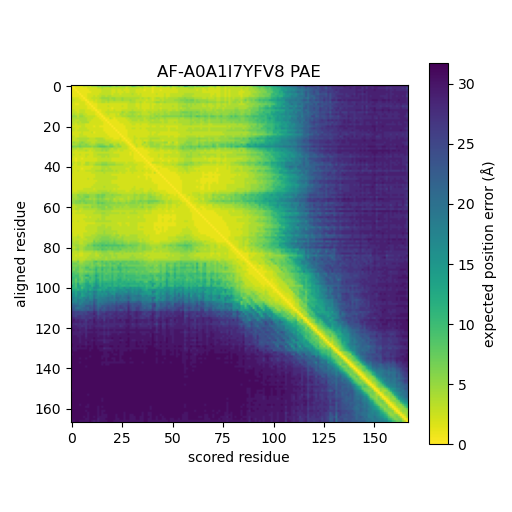? -15.909 3.490 9.263 1.00 88.69 88 ARG A N 1
ATOM 732 C CA . ARG A 1 88 ? -15.600 3.483 10.701 1.00 88.69 88 ARG A CA 1
ATOM 733 C C . ARG A 1 88 ? -15.701 4.882 11.299 1.00 88.69 88 ARG A C 1
ATOM 735 O O . ARG A 1 88 ? -16.304 5.044 12.358 1.00 88.69 88 ARG A O 1
ATOM 742 N N . TRP A 1 89 ? -15.178 5.897 10.609 1.00 90.88 89 TRP A N 1
ATOM 743 C CA . TRP A 1 89 ? -15.285 7.283 11.072 1.00 90.88 89 TRP A CA 1
ATOM 744 C C . TRP A 1 89 ? -16.742 7.752 11.166 1.00 90.88 89 TRP A C 1
ATOM 746 O O . TRP A 1 89 ? -17.092 8.478 12.097 1.00 90.88 89 TRP A O 1
ATOM 756 N N . GLU A 1 90 ? -17.612 7.343 10.239 1.00 90.44 90 GLU A N 1
ATOM 757 C CA . GLU A 1 90 ? -19.043 7.659 10.317 1.00 90.44 90 GLU A CA 1
ATOM 758 C C . GLU A 1 90 ? -19.733 6.981 11.505 1.00 90.44 90 GLU A C 1
ATOM 760 O O . GLU A 1 90 ? -20.527 7.619 12.198 1.00 90.44 90 GLU A O 1
ATOM 765 N N . GLU A 1 91 ? -19.433 5.708 11.764 1.00 88.69 91 GLU A N 1
ATOM 766 C CA . GLU A 1 91 ? -19.982 4.980 12.912 1.00 88.69 91 GLU A CA 1
ATOM 767 C C . GLU A 1 91 ? -19.545 5.593 14.246 1.00 88.69 91 GLU A C 1
ATOM 769 O O . GLU A 1 91 ? -20.364 5.765 15.151 1.00 88.69 91 GLU A O 1
ATOM 774 N N . GLU A 1 92 ? -18.266 5.948 14.374 1.00 90.69 92 GLU A N 1
ATOM 775 C CA . GLU A 1 92 ? -17.717 6.604 15.564 1.00 90.69 92 GLU A CA 1
ATOM 776 C C . GLU A 1 92 ? -18.356 7.973 15.800 1.00 90.69 92 GLU A C 1
ATOM 778 O O . GLU A 1 92 ? -18.724 8.306 16.930 1.00 90.69 92 GLU A O 1
ATOM 783 N N . ARG A 1 93 ? -18.555 8.753 14.731 1.00 91.19 93 ARG A N 1
ATOM 784 C CA . ARG A 1 93 ? -19.254 10.040 14.805 1.00 91.19 93 ARG A CA 1
ATOM 785 C C . ARG A 1 93 ? -20.694 9.883 15.280 1.00 91.19 93 ARG A C 1
ATOM 787 O O . ARG A 1 93 ? 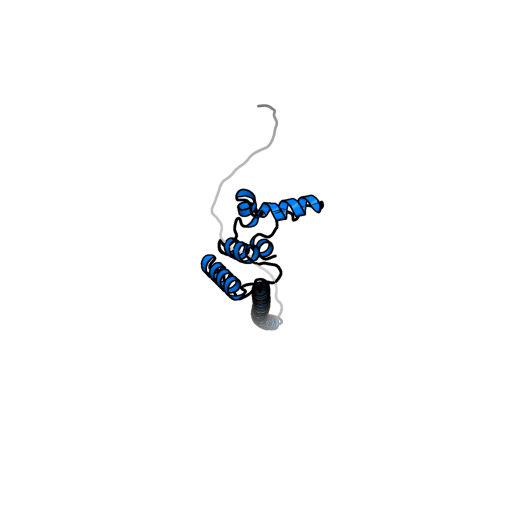-21.097 10.599 16.192 1.00 91.19 93 ARG A O 1
ATOM 794 N N . LYS A 1 94 ? -21.445 8.934 14.713 1.00 91.94 94 LYS A N 1
ATOM 795 C CA . LYS A 1 94 ? -22.836 8.662 15.115 1.00 91.94 94 LYS A CA 1
ATOM 796 C C . LYS A 1 94 ? -22.926 8.256 16.584 1.00 91.94 94 LYS A C 1
ATOM 798 O O . LYS A 1 94 ? -23.750 8.802 17.310 1.00 91.94 94 LYS A O 1
ATOM 803 N N . LYS A 1 95 ? -22.038 7.366 17.044 1.00 91.94 95 LYS A N 1
ATOM 804 C CA . LYS A 1 95 ? -21.970 6.961 18.460 1.00 91.94 95 LYS A CA 1
ATOM 805 C C . LYS A 1 95 ? -21.734 8.158 19.375 1.00 91.94 95 LYS A C 1
ATOM 807 O O . LYS A 1 95 ? -22.428 8.303 20.374 1.00 91.94 95 LYS A O 1
ATOM 812 N N . LYS A 1 96 ? -20.805 9.043 19.007 1.00 92.44 96 LYS A N 1
ATOM 813 C CA . LYS A 1 96 ? -20.515 10.251 19.785 1.00 92.44 96 LYS A CA 1
ATOM 814 C C . LYS A 1 96 ? -21.715 11.202 19.849 1.00 92.44 96 LYS A C 1
ATOM 816 O O . LYS A 1 96 ? -22.054 11.681 20.924 1.00 92.44 96 LYS A O 1
ATOM 821 N N . GLU A 1 97 ? -22.401 11.415 18.727 1.00 91.88 97 GLU A N 1
ATOM 822 C CA . GLU A 1 97 ? -23.628 12.224 18.677 1.00 91.88 97 GLU A CA 1
ATOM 823 C C . GLU A 1 97 ? -24.764 11.623 19.529 1.00 91.88 97 GLU A C 1
ATOM 825 O O . GLU A 1 97 ? -25.512 12.359 20.172 1.00 91.88 97 GLU A O 1
ATOM 830 N N . GLU A 1 98 ? -24.906 10.295 19.563 1.00 90.94 98 GLU A N 1
ATOM 831 C CA . GLU A 1 98 ? -25.871 9.605 20.431 1.00 90.94 98 GLU A CA 1
ATOM 832 C C . GLU A 1 98 ? -25.507 9.704 21.919 1.00 90.94 98 GLU A C 1
ATOM 834 O O . GLU A 1 98 ? -26.390 9.894 22.758 1.00 90.94 98 GLU A O 1
ATOM 839 N N . GLU A 1 99 ? -24.223 9.589 22.261 1.00 90.06 99 GLU A N 1
ATOM 840 C CA . GLU A 1 99 ? -23.729 9.767 23.629 1.00 90.06 99 GLU A CA 1
ATOM 841 C C . GLU A 1 99 ? -23.962 11.192 24.138 1.00 90.06 99 GLU A C 1
ATOM 843 O O . GLU A 1 99 ? -24.407 11.370 25.274 1.00 90.06 99 GLU A O 1
ATOM 848 N N . ASP A 1 100 ? -23.708 12.199 23.303 1.00 90.75 100 ASP A N 1
ATOM 849 C CA . ASP A 1 100 ? -23.921 13.602 23.656 1.00 90.75 100 ASP A CA 1
ATOM 850 C C . ASP A 1 100 ? -25.419 13.908 23.847 1.00 90.75 100 ASP A C 1
ATOM 852 O O . ASP A 1 100 ? -25.797 14.540 24.836 1.00 90.75 100 ASP A O 1
ATOM 856 N N . LYS A 1 101 ? -26.301 13.361 22.994 1.00 89.19 101 LYS A N 1
ATOM 857 C CA . LYS A 1 101 ? -27.766 13.456 23.173 1.00 89.19 101 LYS A CA 1
ATOM 858 C C . LYS A 1 101 ? -28.245 12.803 24.472 1.00 89.19 101 LYS A C 1
ATOM 860 O O . LYS A 1 101 ? -29.069 13.382 25.177 1.00 89.19 101 LYS A O 1
ATOM 865 N N . LYS A 1 102 ? -27.721 11.620 24.816 1.00 87.31 102 LYS A N 1
ATOM 866 C CA . LYS A 1 102 ? -28.067 10.930 26.073 1.00 87.31 102 LYS A CA 1
ATOM 867 C C . LYS A 1 102 ? -27.635 11.728 27.301 1.00 87.31 102 LYS A C 1
ATOM 869 O O . LYS A 1 102 ? -28.400 11.807 28.258 1.00 87.31 102 LYS A O 1
ATOM 874 N N . LYS A 1 103 ? -26.449 12.348 27.272 1.00 84.75 103 LYS A N 1
ATOM 875 C CA . LYS A 1 103 ? -25.976 13.220 28.362 1.00 84.75 103 LYS A CA 1
ATOM 876 C C . LYS A 1 103 ? -26.865 14.451 28.530 1.00 84.75 103 LYS A C 1
ATOM 878 O O . LYS A 1 103 ? -27.228 14.771 29.656 1.00 84.75 103 LYS A O 1
ATOM 883 N N . GLU A 1 104 ? -27.277 15.096 27.436 1.00 81.31 104 GLU A N 1
ATOM 884 C CA . GLU A 1 104 ? -28.209 16.230 27.509 1.00 81.31 104 GLU A CA 1
ATOM 885 C C . GLU A 1 104 ? -29.576 15.844 28.093 1.00 81.31 104 GLU A C 1
ATOM 887 O O . GLU A 1 104 ? -30.142 16.608 28.877 1.00 81.31 104 GLU A O 1
ATOM 892 N N . GLU A 1 105 ? -30.126 14.682 27.728 1.00 79.00 105 GLU A N 1
ATOM 893 C CA . GLU A 1 105 ? -31.373 14.180 28.320 1.00 79.00 105 GLU A CA 1
ATOM 894 C C . GLU A 1 105 ? -31.213 13.858 29.810 1.00 79.00 105 GLU A C 1
ATOM 896 O O . GLU A 1 105 ? -32.085 14.194 30.613 1.00 79.00 105 GLU A O 1
ATOM 901 N N . GLU A 1 106 ? -30.090 13.257 30.208 1.00 76.50 106 GLU A N 1
ATOM 902 C CA . GLU A 1 106 ? -29.804 12.940 31.608 1.00 76.50 106 GLU A CA 1
ATOM 903 C C . GLU A 1 106 ? -29.617 14.209 32.461 1.00 76.50 106 GLU A C 1
ATOM 905 O O . GLU A 1 106 ? -30.135 14.290 33.578 1.00 76.50 106 GLU A O 1
ATOM 910 N N . ASP A 1 107 ? -28.949 15.234 31.923 1.00 80.12 107 ASP A N 1
ATOM 911 C CA . ASP A 1 107 ? -28.766 16.534 32.575 1.00 80.12 107 ASP A CA 1
ATOM 912 C C . ASP A 1 107 ? -30.079 17.324 32.687 1.00 80.12 107 ASP A C 1
ATOM 914 O O . ASP A 1 107 ? -30.331 17.965 33.714 1.00 80.12 107 ASP A O 1
ATOM 918 N N . LYS A 1 108 ? -30.956 17.251 31.675 1.00 77.94 108 LYS A N 1
ATOM 919 C CA . LYS A 1 108 ? -32.320 17.810 31.746 1.00 77.94 108 LYS A CA 1
ATOM 920 C C . LYS A 1 108 ? -33.140 17.119 32.834 1.00 77.94 108 LYS A C 1
ATOM 922 O O . LYS A 1 108 ? -33.731 17.797 33.671 1.00 77.94 108 LYS A O 1
ATOM 927 N N . LYS A 1 109 ? -33.086 15.787 32.902 1.00 73.19 109 LYS A N 1
ATOM 928 C CA . LYS A 1 109 ? -33.804 14.994 33.909 1.00 73.19 109 LYS A CA 1
ATOM 929 C C . LYS A 1 109 ? -33.298 15.261 35.332 1.00 73.19 109 LYS A C 1
ATOM 931 O O . LYS A 1 109 ? -34.092 15.364 36.263 1.00 73.19 109 LYS A O 1
ATOM 936 N N . LYS A 1 110 ? -31.984 15.448 35.515 1.00 70.31 110 LYS A N 1
ATOM 937 C CA . LYS A 1 110 ? -31.387 15.855 36.803 1.00 70.31 110 LYS A CA 1
ATOM 938 C C . LYS A 1 110 ? -31.793 17.272 37.218 1.00 70.31 110 LYS A C 1
ATOM 940 O O . LYS A 1 110 ? -31.973 17.513 38.410 1.00 70.31 110 LYS A O 1
ATOM 945 N N . LYS A 1 111 ? -31.956 18.201 36.268 1.00 63.81 111 LYS A N 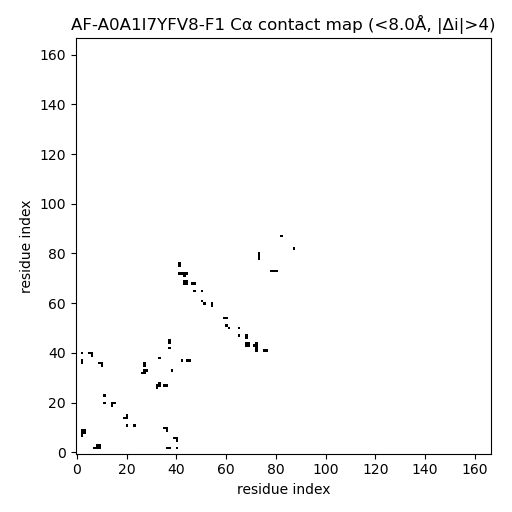1
ATOM 946 C CA . LYS A 1 111 ? -32.474 19.551 36.548 1.00 63.81 111 LYS A CA 1
ATOM 947 C C . LYS A 1 111 ? -33.948 19.533 36.954 1.00 63.81 111 LYS A C 1
ATOM 949 O O . LYS A 1 111 ? -34.272 20.175 37.945 1.00 63.81 111 LYS A O 1
ATOM 954 N N . GLU A 1 112 ? -34.796 18.764 36.270 1.00 58.16 112 GLU A N 1
ATOM 955 C CA . GLU A 1 112 ? -36.229 18.642 36.597 1.00 58.16 112 GLU A CA 1
ATOM 956 C C . GLU A 1 112 ? -36.478 18.020 37.984 1.00 58.16 112 GLU A C 1
ATOM 958 O O . GLU A 1 112 ? -37.312 18.507 38.748 1.00 58.16 112 GLU A O 1
ATOM 963 N N . VAL A 1 113 ? -35.709 16.991 38.363 1.00 58.34 113 VAL A N 1
ATOM 964 C CA . VAL A 1 113 ? -35.787 16.382 39.706 1.00 58.34 113 VAL A CA 1
ATOM 965 C C . VAL A 1 113 ? -35.324 17.354 40.799 1.00 58.34 113 VAL A C 1
ATOM 967 O O . VAL A 1 113 ? -35.866 17.348 41.902 1.00 58.34 113 VAL A O 1
ATOM 970 N N . LYS A 1 114 ? -34.345 18.219 40.501 1.00 55.88 114 LYS A N 1
ATOM 971 C CA . LYS A 1 114 ? -33.837 19.217 41.451 1.00 55.88 114 LYS A CA 1
ATOM 972 C C . LYS A 1 114 ? -34.822 20.369 41.666 1.00 55.88 114 LYS A C 1
ATOM 974 O O . LYS A 1 114 ? -34.979 20.810 42.796 1.00 55.88 114 LYS A O 1
ATOM 979 N N . THR A 1 115 ? -35.522 20.802 40.617 1.00 51.12 115 THR A N 1
ATOM 980 C CA . THR A 1 115 ? -36.585 21.813 40.728 1.00 51.12 115 THR A CA 1
ATOM 981 C C . THR A 1 115 ? -37.811 21.296 41.483 1.00 51.12 115 THR A C 1
ATOM 983 O O . THR A 1 115 ? -38.388 22.040 42.263 1.00 51.12 115 THR A O 1
ATOM 986 N N . GLY A 1 116 ? -38.166 20.011 41.350 1.00 52.34 116 GLY A N 1
ATOM 987 C CA . GLY A 1 116 ? -39.313 19.430 42.063 1.00 52.34 116 GLY A CA 1
ATOM 988 C C . GLY A 1 116 ? -39.144 19.302 43.586 1.00 52.34 116 GLY A C 1
ATOM 989 O O . GLY A 1 116 ? -40.137 19.280 44.300 1.00 52.34 116 GLY A O 1
ATOM 990 N N . PHE A 1 117 ? -37.910 19.250 44.102 1.00 45.75 117 PHE A N 1
ATOM 991 C CA . PHE A 1 117 ? -37.640 19.169 45.549 1.00 45.75 117 PHE A CA 1
ATOM 992 C C . PHE A 1 117 ? -37.608 20.551 46.236 1.00 45.75 117 PHE A C 1
ATOM 994 O O . PHE A 1 117 ? -37.718 20.636 47.456 1.00 45.75 117 PHE A O 1
ATOM 1001 N N . GLU A 1 118 ? -37.443 21.635 45.467 1.00 47.88 118 GLU A N 1
ATOM 1002 C CA . GLU A 1 118 ? -37.372 23.015 45.979 1.00 47.88 118 GLU A CA 1
ATOM 1003 C C . GLU A 1 118 ? -38.762 23.656 46.174 1.00 47.88 118 GLU A C 1
ATOM 1005 O O . GLU A 1 118 ? -38.900 24.586 46.974 1.00 47.88 118 GLU A O 1
ATOM 1010 N N . ASP A 1 119 ? -39.800 23.150 45.500 1.00 46.78 119 ASP A N 1
ATOM 1011 C CA . ASP A 1 119 ? -41.171 23.663 45.627 1.00 46.78 119 ASP A CA 1
ATOM 1012 C C . ASP A 1 119 ? -41.899 23.147 46.892 1.00 46.78 119 ASP A C 1
ATOM 1014 O O . ASP A 1 119 ? -42.619 23.918 47.533 1.00 46.78 119 ASP A O 1
ATOM 1018 N N . ASP A 1 120 ? -41.627 21.915 47.347 1.00 42.72 120 ASP A N 1
ATOM 1019 C CA . ASP A 1 120 ? -42.214 21.327 48.572 1.00 42.72 120 ASP A CA 1
ATOM 1020 C C . ASP A 1 120 ? -41.791 22.062 49.870 1.00 42.72 120 ASP A C 1
ATOM 1022 O O . ASP A 1 120 ? -42.565 22.194 50.825 1.00 42.72 120 ASP A O 1
ATOM 1026 N N . ASP A 1 121 ? -40.564 22.594 49.926 1.00 48.03 121 ASP A N 1
ATOM 1027 C CA . ASP A 1 121 ? -40.051 23.312 51.109 1.00 48.03 121 ASP A CA 1
ATOM 1028 C C . ASP A 1 121 ? -40.573 24.765 51.184 1.00 48.03 121 ASP A C 1
ATOM 1030 O O . ASP A 1 121 ? -40.622 25.400 52.244 1.00 48.03 121 ASP A O 1
ATOM 1034 N N . LYS A 1 122 ? -41.025 25.311 50.048 1.00 49.16 122 LYS A N 1
ATOM 1035 C CA . LYS A 1 122 ? -41.575 26.669 49.952 1.00 49.16 122 LYS A CA 1
ATOM 1036 C C . LYS A 1 122 ? -43.052 26.721 50.345 1.00 49.16 122 LYS A C 1
ATOM 1038 O O . LYS A 1 122 ? -43.491 27.725 50.914 1.00 49.16 122 LYS A O 1
ATOM 1043 N N . GLU A 1 123 ? -43.801 25.645 50.104 1.00 49.19 123 GLU A N 1
ATOM 1044 C CA . GLU A 1 123 ? -45.212 25.527 50.491 1.00 49.19 123 GLU A CA 1
ATOM 1045 C C . GLU A 1 123 ? -45.368 25.380 52.019 1.00 49.19 123 GLU A C 1
ATOM 1047 O O . GLU A 1 123 ? -46.146 26.115 52.634 1.00 49.19 123 GLU A O 1
ATOM 1052 N N . LYS A 1 124 ? -44.496 24.596 52.678 1.00 45.62 124 LYS A N 1
ATOM 1053 C CA . LYS A 1 124 ? -44.425 24.512 54.156 1.00 45.62 124 LYS A CA 1
ATOM 1054 C C . LYS A 1 124 ? -44.025 25.819 54.848 1.00 45.62 124 LYS A C 1
ATOM 1056 O O . LYS A 1 124 ? -44.376 26.037 56.010 1.00 45.62 124 LYS A O 1
ATOM 1061 N N . LYS A 1 125 ? -43.277 26.696 54.169 1.00 45.97 125 LYS A N 1
ATOM 1062 C CA . LYS A 1 125 ? -42.841 27.984 54.732 1.00 45.97 125 LYS A CA 1
ATOM 1063 C C . LYS A 1 125 ? -43.942 29.049 54.675 1.00 45.97 125 LYS A C 1
ATOM 1065 O O . LYS A 1 125 ? -44.092 29.803 55.633 1.00 45.97 125 LYS A O 1
ATOM 1070 N N . LYS A 1 126 ? -44.764 29.058 53.618 1.00 46.12 126 LYS A N 1
ATOM 1071 C CA . LYS A 1 126 ? -45.921 29.967 53.502 1.00 46.12 126 LYS A CA 1
ATOM 1072 C C . LYS A 1 126 ? -47.032 29.657 54.509 1.00 46.12 126 LYS A C 1
ATOM 1074 O O . LYS A 1 126 ? -47.648 30.583 55.027 1.00 46.12 126 LYS A O 1
ATOM 1079 N N . GLU A 1 127 ? -47.249 28.386 54.845 1.00 47.53 127 GLU A N 1
ATOM 1080 C CA . GLU A 1 127 ? -48.269 27.990 55.830 1.00 47.53 127 GLU A CA 1
ATOM 1081 C C . GLU A 1 127 ? -47.904 28.408 57.274 1.00 47.53 127 GLU A C 1
ATOM 1083 O O . GLU A 1 127 ? -48.782 28.635 58.108 1.00 47.53 127 GLU A O 1
ATOM 1088 N N . LYS A 1 128 ? -46.605 28.584 57.574 1.00 46.22 128 LYS A N 1
ATOM 1089 C CA . LYS A 1 128 ? -46.120 29.075 58.879 1.00 46.22 128 LYS A CA 1
ATOM 1090 C C . LYS A 1 128 ? -46.236 30.592 59.052 1.00 46.22 128 LYS A C 1
ATOM 1092 O O . LYS A 1 128 ? -46.497 31.039 60.165 1.00 46.22 128 LYS A O 1
ATOM 1097 N N . GLU A 1 129 ? -46.069 31.375 57.988 1.00 48.22 129 GLU A N 1
ATOM 1098 C CA . GLU A 1 129 ? -46.098 32.848 58.062 1.00 48.22 129 GLU A CA 1
ATOM 1099 C C . GLU A 1 129 ? -47.523 33.417 58.199 1.00 48.22 129 GLU A C 1
ATOM 1101 O O . GLU A 1 129 ? -47.702 34.501 58.747 1.00 48.22 129 GLU A O 1
ATOM 1106 N N . MET A 1 130 ? -48.559 32.662 57.813 1.00 44.69 130 MET A N 1
ATOM 1107 C CA . MET A 1 130 ? -49.961 33.066 58.008 1.00 44.69 130 MET A CA 1
ATOM 1108 C C . MET A 1 130 ? -50.479 32.887 59.450 1.00 44.69 130 MET A C 1
ATOM 1110 O O . MET A 1 130 ? -51.595 33.308 59.744 1.00 44.69 130 MET A O 1
ATOM 1114 N N . LYS A 1 131 ? -49.698 32.280 60.360 1.00 47.16 131 LYS A N 1
ATOM 1115 C CA . LYS A 1 131 ? -50.123 31.959 61.739 1.00 47.16 131 LYS A CA 1
ATOM 1116 C C . LYS A 1 131 ? -49.577 32.881 62.834 1.00 47.16 131 LYS A C 1
ATOM 1118 O O . LYS A 1 131 ? -49.962 32.710 63.984 1.00 47.16 131 LYS A O 1
ATOM 1123 N N . THR A 1 132 ? -48.707 33.842 62.520 1.00 39.56 132 THR A N 1
ATOM 1124 C CA . THR A 1 132 ? -48.021 34.671 63.539 1.00 39.56 132 THR A CA 1
ATOM 1125 C C . THR A 1 132 ? -48.419 36.149 63.526 1.00 39.56 132 THR A C 1
ATOM 1127 O O . THR A 1 132 ? -47.705 36.976 64.081 1.00 39.56 132 THR A O 1
ATOM 1130 N N . GLY A 1 133 ? -49.530 36.502 62.880 1.00 43.59 133 GLY A N 1
ATOM 1131 C CA . GLY A 1 133 ? -50.019 37.879 62.784 1.00 43.59 133 GLY A CA 1
ATOM 1132 C C . GLY A 1 133 ? -51.294 38.129 63.588 1.00 43.59 133 GLY A C 1
ATOM 1133 O O . GLY A 1 133 ? -52.267 38.586 63.000 1.00 43.59 133 GLY A O 1
ATOM 1134 N N . PHE A 1 134 ? -51.334 37.789 64.880 1.00 33.28 134 PHE A N 1
ATOM 1135 C CA . PHE A 1 134 ? -52.414 38.231 65.773 1.00 33.28 134 PHE A CA 1
ATOM 1136 C C . PHE A 1 134 ? -51.969 38.211 67.251 1.00 33.28 134 PHE A C 1
ATOM 1138 O O . PHE A 1 134 ? -51.446 37.191 67.695 1.00 33.28 134 PHE A O 1
ATOM 1145 N N . GLU A 1 135 ? -52.215 39.337 67.941 1.00 32.34 135 GLU A N 1
ATOM 1146 C CA . GLU A 1 135 ? -52.059 39.672 69.382 1.00 32.34 135 GLU A CA 1
ATOM 1147 C C . GLU A 1 135 ? 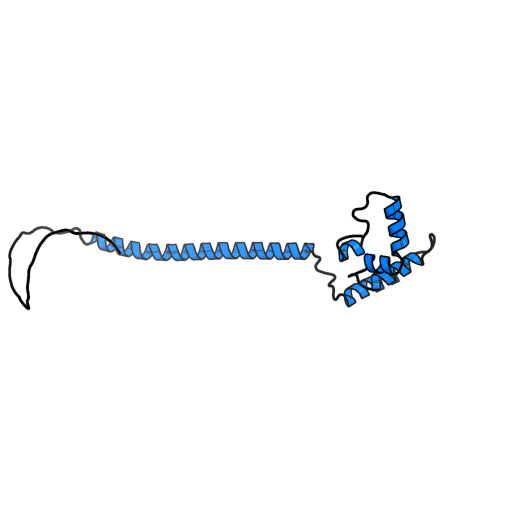-50.613 39.900 69.887 1.00 32.34 135 GLU A C 1
ATOM 1149 O O . GLU A 1 135 ? -49.788 38.991 69.885 1.00 32.34 135 GLU A O 1
ATOM 1154 N N . ASP A 1 136 ? -50.138 41.124 70.160 1.00 33.38 136 ASP A N 1
ATOM 1155 C CA . ASP A 1 136 ? -50.555 42.242 71.047 1.00 33.38 136 ASP A CA 1
ATOM 1156 C C . ASP A 1 136 ? -49.804 42.256 72.397 1.00 33.38 136 ASP A C 1
ATOM 1158 O O . ASP A 1 136 ? -49.665 41.242 73.073 1.00 33.38 136 ASP A O 1
ATOM 1162 N N . ASP A 1 137 ? -49.290 43.454 72.707 1.00 36.84 137 ASP A N 1
ATOM 1163 C CA . ASP A 1 137 ? -49.007 44.088 74.007 1.00 36.84 137 ASP A CA 1
ATOM 1164 C C . ASP A 1 137 ? -48.799 43.229 75.280 1.00 36.84 137 ASP A C 1
ATOM 1166 O O . ASP A 1 137 ? -49.697 42.525 75.720 1.00 36.84 137 ASP A O 1
ATOM 1170 N N . ASP A 1 138 ? -47.673 43.421 75.994 1.00 35.91 138 ASP A N 1
ATOM 1171 C CA . ASP A 1 138 ? -47.635 44.132 77.299 1.00 35.91 138 ASP A CA 1
ATOM 1172 C C . ASP A 1 138 ? -46.211 44.137 77.931 1.00 35.91 138 ASP A C 1
ATOM 1174 O O . ASP A 1 138 ? -45.309 43.366 77.606 1.00 35.91 138 ASP A O 1
ATOM 1178 N N . LYS A 1 139 ? -46.012 45.098 78.831 1.00 34.34 139 LYS A N 1
ATOM 1179 C CA . LYS A 1 139 ? -44.794 45.648 79.450 1.00 34.34 139 LYS A CA 1
ATOM 1180 C C . LYS A 1 139 ? -43.838 44.685 80.187 1.00 34.34 139 LYS A C 1
ATOM 1182 O O . LYS A 1 139 ? -44.222 43.916 81.052 1.00 34.34 139 LYS A O 1
ATOM 1187 N N . GLY A 1 140 ? -42.541 44.978 80.042 1.00 29.81 140 GLY A N 1
ATOM 1188 C CA . GLY A 1 140 ? -41.689 45.557 81.100 1.00 29.81 140 GLY A CA 1
ATOM 1189 C C . GLY A 1 140 ? -41.471 44.860 82.467 1.00 29.81 140 GLY A C 1
ATOM 1190 O O . GLY A 1 140 ? -42.330 44.900 83.337 1.00 29.81 140 GLY A O 1
ATOM 1191 N N . LYS A 1 141 ? -40.177 44.576 82.720 1.00 33.00 141 LYS A N 1
ATOM 1192 C CA . LYS A 1 141 ? -39.398 44.634 83.992 1.00 33.00 141 LYS A CA 1
ATOM 1193 C C . LYS A 1 141 ? -39.254 43.390 84.898 1.00 33.00 141 LYS A C 1
ATOM 1195 O O . LYS A 1 141 ? -40.203 42.699 85.228 1.00 33.00 141 LYS A O 1
ATOM 1200 N N . ASN A 1 142 ? -38.034 43.365 85.472 1.00 28.28 142 ASN A N 1
ATOM 1201 C CA . ASN A 1 142 ? -37.507 42.732 86.704 1.00 28.28 142 ASN A CA 1
ATOM 1202 C C . ASN A 1 142 ? -36.920 41.308 86.538 1.00 28.28 142 ASN A C 1
ATOM 1204 O O . ASN A 1 142 ? -37.629 40.422 86.098 1.00 28.28 142 ASN A O 1
ATOM 1208 N N . LYS A 1 143 ? -35.621 40.996 86.733 1.00 30.59 143 LYS A N 1
ATOM 1209 C CA . LYS A 1 143 ? -34.559 41.273 87.748 1.00 30.59 143 LYS A CA 1
ATOM 1210 C C . LYS A 1 143 ? -34.355 40.061 88.677 1.00 30.59 143 LYS A C 1
ATOM 1212 O O . LYS A 1 143 ? -35.266 39.739 89.425 1.00 30.59 143 LYS A O 1
ATOM 1217 N N . LYS A 1 144 ? -33.087 39.600 88.744 1.00 27.45 144 LYS A N 1
ATOM 1218 C CA . LYS A 1 144 ? -32.459 38.695 89.747 1.00 27.45 144 LYS A CA 1
ATOM 1219 C C . LYS A 1 144 ? -32.959 37.236 89.691 1.00 27.45 144 LYS A C 1
ATOM 1221 O O . LYS A 1 144 ? -34.119 37.007 89.425 1.00 27.45 144 LYS A O 1
ATOM 1226 N N . GLU A 1 145 ? -32.143 36.203 89.896 1.00 28.95 145 GLU A N 1
ATOM 1227 C CA . GLU A 1 145 ? -31.052 36.051 90.864 1.00 28.95 145 GLU A CA 1
ATOM 1228 C C . GLU A 1 145 ? -30.232 34.771 90.564 1.00 28.95 145 GLU A C 1
ATOM 1230 O O . GLU A 1 145 ? -30.827 33.799 90.120 1.00 28.95 145 GLU A O 1
ATOM 1235 N N . LYS A 1 146 ? -28.934 34.780 90.941 1.00 29.23 146 LYS A N 1
ATOM 1236 C CA . LYS A 1 146 ? -28.090 33.639 91.402 1.00 29.23 146 LYS A CA 1
ATOM 1237 C C . LYS A 1 146 ? -27.785 32.506 90.389 1.00 29.23 146 LYS A C 1
ATOM 1239 O O . LYS A 1 146 ? -28.668 31.995 89.734 1.00 29.23 146 LYS A O 1
ATOM 1244 N N . GLU A 1 147 ? -26.547 32.046 90.196 1.00 33.97 147 GLU A N 1
ATOM 1245 C CA . GLU A 1 147 ? -25.472 31.823 91.169 1.00 33.97 147 GLU A CA 1
ATOM 1246 C C . GLU A 1 147 ? -24.064 32.145 90.635 1.00 33.97 147 GLU A C 1
ATOM 1248 O O . GLU A 1 147 ? -23.794 32.232 89.441 1.00 33.97 147 GLU A O 1
ATOM 1253 N N . MET A 1 148 ? -23.185 32.373 91.605 1.00 28.33 148 MET A N 1
ATOM 1254 C CA . MET A 1 148 ? -21.790 32.788 91.537 1.00 28.33 148 MET A CA 1
ATOM 1255 C C . MET A 1 148 ? -20.844 31.595 91.741 1.00 28.33 148 MET A C 1
ATOM 1257 O O . MET A 1 148 ? -21.170 30.704 92.517 1.00 28.33 148 MET A O 1
ATOM 1261 N N . LYS A 1 149 ? -19.602 31.783 91.258 1.00 32.97 149 LYS A N 1
ATOM 1262 C CA . LYS A 1 149 ? -18.315 31.208 91.726 1.00 32.97 149 LYS A CA 1
ATOM 1263 C C . LYS A 1 149 ? -18.070 29.748 91.337 1.00 32.97 149 LYS A C 1
ATOM 1265 O O . LYS A 1 149 ? -18.921 28.898 91.521 1.00 32.97 149 LYS A O 1
ATOM 1270 N N . THR A 1 150 ? -16.924 29.413 90.746 1.00 28.91 150 THR A N 1
ATOM 1271 C CA . THR A 1 150 ? -15.533 29.532 91.257 1.00 28.91 150 THR A CA 1
ATOM 1272 C C . THR A 1 150 ? -14.550 29.795 90.096 1.00 28.91 150 THR A C 1
ATOM 1274 O O . THR A 1 150 ? -14.831 29.321 89.004 1.00 28.91 150 THR A O 1
ATOM 1277 N N . GLY A 1 151 ? -13.383 30.449 90.146 1.00 30.56 151 GLY A N 1
ATOM 1278 C CA . GLY A 1 151 ? -12.456 31.036 91.134 1.00 30.56 151 GLY A CA 1
ATOM 1279 C C . GLY A 1 151 ? -11.122 31.265 90.361 1.00 30.56 151 GLY A C 1
ATOM 1280 O O . GLY A 1 151 ? -10.811 30.424 89.527 1.00 30.56 151 GLY A O 1
ATOM 1281 N N . PHE A 1 152 ? -10.501 32.462 90.410 1.00 24.92 152 PHE A N 1
ATOM 1282 C CA . PHE A 1 152 ? -9.227 32.766 91.133 1.00 24.92 152 PHE A CA 1
ATOM 1283 C C . PHE A 1 152 ? -7.968 32.386 90.292 1.00 24.92 152 PHE A C 1
ATOM 1285 O O . PHE A 1 152 ? -7.964 31.284 89.764 1.00 24.92 152 PHE A O 1
ATOM 1292 N N . GLU A 1 153 ? -6.924 33.176 89.973 1.00 32.09 153 GLU A N 1
ATOM 1293 C CA . GLU A 1 153 ? -6.119 34.301 90.538 1.00 32.09 153 GLU A CA 1
ATOM 1294 C C . GLU A 1 153 ? -5.443 35.061 89.345 1.00 32.09 153 GLU A C 1
ATOM 1296 O O . GLU A 1 153 ? -5.216 34.434 88.311 1.00 32.09 153 GLU A O 1
ATOM 1301 N N . GLU A 1 154 ? -5.348 36.407 89.300 1.00 35.09 154 GLU A N 1
ATOM 1302 C CA . GLU A 1 154 ? -4.205 37.281 89.729 1.00 35.09 154 GLU A CA 1
ATOM 1303 C C . GLU A 1 154 ? -2.892 37.071 88.918 1.00 35.09 154 GLU A C 1
ATOM 1305 O O . GLU A 1 154 ? -2.560 35.950 88.566 1.00 35.09 154 GLU A O 1
ATOM 1310 N N . ASP A 1 155 ? -2.051 38.041 88.539 1.00 31.91 155 ASP A N 1
ATOM 1311 C CA . ASP A 1 155 ? -1.957 39.493 88.725 1.00 31.91 155 ASP A CA 1
ATOM 1312 C C . ASP A 1 155 ? -0.898 40.061 87.733 1.00 31.91 155 ASP A C 1
ATOM 1314 O O . ASP A 1 155 ? -0.039 39.338 87.230 1.00 31.91 155 ASP A O 1
ATOM 1318 N N . ASP A 1 156 ? -0.986 41.370 87.517 1.00 31.02 156 ASP A N 1
ATOM 1319 C CA . ASP A 1 156 ? 0.058 42.392 87.356 1.00 31.02 156 ASP A CA 1
ATOM 1320 C C . ASP A 1 156 ? 1.206 42.356 86.307 1.00 31.02 156 ASP A C 1
ATOM 1322 O O . ASP A 1 156 ? 2.026 41.450 86.189 1.00 31.02 156 ASP A O 1
ATOM 1326 N N . SER A 1 157 ? 1.375 43.560 85.736 1.00 37.41 157 SER A N 1
ATOM 1327 C CA . SER A 1 157 ? 2.627 44.333 85.624 1.00 37.41 157 SER A CA 1
ATOM 1328 C C . SER A 1 157 ? 3.340 44.536 84.271 1.00 37.41 157 SER A C 1
ATOM 1330 O O . SER A 1 157 ? 4.060 43.691 83.756 1.00 37.41 157 SER A O 1
ATOM 1332 N N . LYS A 1 158 ? 3.233 45.809 83.834 1.00 38.19 158 LYS A N 1
ATOM 1333 C CA . LYS A 1 158 ? 4.297 46.777 83.454 1.00 38.19 158 LYS A CA 1
ATOM 1334 C C . LYS A 1 158 ? 5.209 46.446 82.265 1.00 38.19 158 LYS A C 1
ATOM 1336 O O . LYS A 1 158 ? 5.957 45.486 82.243 1.00 38.19 158 LYS A O 1
ATOM 1341 N N . GLU A 1 159 ? 5.151 47.228 81.189 1.00 33.91 159 GLU A N 1
ATOM 1342 C CA . GLU A 1 159 ? 5.746 48.570 81.017 1.00 33.91 159 GLU A CA 1
ATOM 1343 C C . GLU A 1 159 ? 7.276 48.566 80.765 1.00 33.91 159 GLU A C 1
ATOM 1345 O O . GLU A 1 159 ? 8.083 48.384 81.666 1.00 33.91 159 GLU A O 1
ATOM 1350 N N . LYS A 1 160 ? 7.609 48.958 79.523 1.00 33.31 160 LYS A N 1
ATOM 1351 C CA . LYS A 1 160 ? 8.785 49.717 79.049 1.00 33.31 160 LYS A CA 1
ATOM 1352 C C . LYS A 1 160 ? 10.176 49.068 78.907 1.00 33.31 160 LYS A C 1
ATOM 1354 O O . LYS A 1 160 ? 10.806 48.626 79.855 1.00 33.31 160 LYS A O 1
ATOM 1359 N N . LYS A 1 161 ? 10.707 49.397 77.716 1.00 37.00 161 LYS A N 1
ATOM 1360 C CA . LYS A 1 161 ? 12.048 49.915 77.376 1.00 37.00 161 LYS A CA 1
ATOM 1361 C C . LYS A 1 161 ? 13.076 48.947 76.782 1.00 37.00 161 LYS A C 1
ATOM 1363 O O . LYS A 1 161 ? 13.618 48.079 77.444 1.00 37.00 161 LYS A O 1
ATOM 1368 N N . ASP A 1 162 ? 13.412 49.282 75.533 1.00 39.06 162 ASP A N 1
ATOM 1369 C CA . ASP A 1 162 ? 14.765 49.574 75.052 1.00 39.06 162 ASP A CA 1
ATOM 1370 C C . ASP A 1 162 ? 15.867 48.545 75.331 1.00 39.06 162 ASP A C 1
ATOM 1372 O O . ASP A 1 162 ? 16.434 48.530 76.419 1.00 39.06 162 ASP A O 1
ATOM 1376 N N . LYS A 1 163 ? 16.338 47.866 74.274 1.00 42.19 163 LYS A N 1
ATOM 1377 C CA . LYS A 1 163 ? 17.670 48.098 73.662 1.00 42.19 163 LYS A CA 1
ATOM 1378 C C . LYS A 1 163 ? 18.140 46.906 72.814 1.00 42.19 163 LYS A C 1
ATOM 1380 O O . LYS A 1 163 ? 18.377 45.822 73.318 1.00 42.19 163 LYS A O 1
ATOM 1385 N N . LYS A 1 164 ? 18.482 47.245 71.565 1.00 39.94 164 LYS A N 1
ATOM 1386 C CA . LYS A 1 164 ? 19.830 47.077 70.988 1.00 39.94 164 LYS A CA 1
ATOM 1387 C C . LYS A 1 164 ? 20.289 45.654 70.606 1.00 39.94 164 LYS A C 1
ATOM 1389 O O . LYS A 1 164 ? 20.818 44.914 71.414 1.00 39.94 164 LYS A O 1
ATOM 1394 N N .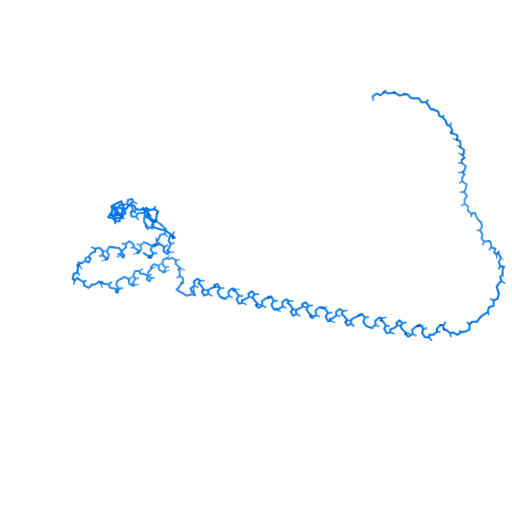 ALA A 1 165 ? 20.289 45.468 69.285 1.00 43.41 165 ALA A N 1
ATOM 1395 C CA . ALA A 1 165 ? 21.413 45.031 68.450 1.00 43.41 165 ALA A CA 1
ATOM 1396 C C . ALA A 1 165 ? 21.962 43.595 68.542 1.00 43.41 165 ALA A C 1
ATOM 1398 O O . ALA A 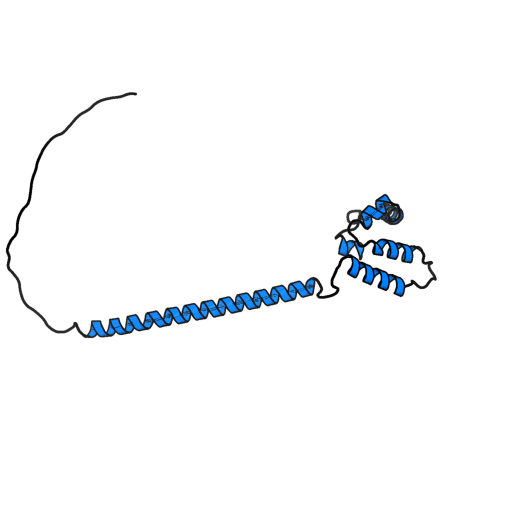1 165 ? 22.382 43.123 69.587 1.00 43.41 165 ALA A O 1
ATOM 1399 N N . LYS A 1 166 ? 22.183 43.067 67.327 1.00 39.44 166 LYS A N 1
ATOM 1400 C CA . LYS A 1 166 ? 23.252 42.146 66.913 1.00 39.44 166 LYS A CA 1
ATOM 1401 C C . LYS A 1 166 ? 23.289 40.776 67.599 1.00 39.44 166 LYS A C 1
ATOM 1403 O O . LYS A 1 166 ? 23.914 40.615 68.642 1.00 39.44 166 LYS A O 1
ATOM 1408 N N . LYS A 1 167 ? 22.881 39.762 66.841 1.00 39.53 167 LYS A N 1
ATOM 1409 C CA . LYS A 1 167 ? 23.845 38.789 66.317 1.00 39.53 167 LYS A CA 1
ATOM 1410 C C . LYS A 1 167 ? 23.379 38.269 64.967 1.00 39.53 167 LYS A C 1
ATOM 1412 O O . LYS A 1 167 ? 22.148 38.147 64.808 1.00 39.53 167 LYS A O 1
#

Foldseek 3Di:
DVLCVQVVDAPCRPPDDPVVVVVLVVCCLPDVNVCVSQVRAQPLVNVVVVQVVPDDPPDDRPVVSNVVSVVVRCVVVVHDPDDDPVVVVVVVVVVVVVVVVVVVVVVVVVVVVVVVVVVVVVVVVVVVVVPPPDDDDDDDDDDDDDDDDDDDDDDDDDDDDDDDDDD

Sequence (167 aa):
MQVECTKGSLPWRNLKDMDEIGRMKRNCRSDIPLKQLFGGCPREYIDIMRVIDGGRFFDEPNYQRIYTLLRQALKTMQAQEFPYDWERWEEERKKKEEEDKKKEEEDKKKKEVKTGFEDDDKEKKKEKEMKTGFEDDDKGKNKKEKEMKTGFEEDDSKEKKDKKAKK

InterPro domains:
  IPR050235 Casein kinase 1/Serine/threonine-protein kinase-like [PTHR11909] (3-142)

Radius of gyration: 45.69 Å; Cα contacts (8 Å, |Δi|>4): 52; chains: 1; bounding box: 76×64×118 Å

Secondary structure (DSSP, 8-state):
-HHHHHHS--TTTT---HHHHHHHHHHTTSHHHHHHHHTTS-THHHHHHHHHHT--TTSPP-HHHHHHHHHHHHHHTT--SSS-HHHHHHHHHHHHHHHHHHHHHHHHHHHHHHHHHHHHHHHHHHHHHTTS-----------------------------------

Nearest PDB structures (foldseek):
  7q8y-assembly2_B  TM=8.077E-01  e=8.457E-05  Homo sapiens
  7jxy-assembly2_B  TM=8.573E-01  e=9.659E-04  Homo sapiens
  5okt-assembly1_A  TM=7.125E-01  e=6.421E-03  Homo sapiens
  6ru7-assembly2_B  TM=7.118E-01  e=7.351E-03  Homo sapiens
  5okt-assembly2_B  TM=7.114E-01  e=1.656E-02  Homo sapiens